Protein AF-A0A0R1M6W6-F1 (afdb_monomer_lite)

Secondary structure (DSSP, 8-state):
-------------------SSSHHHHHHHHHHHHHHHHHHH-S-EE--SSS-SSEEEEE--HHHHHHHHHHHHHTT--EEEEEEE-TTS-EEEEEEEE--STT-

Organism: NCBI:txid1423759

Foldseek 3Di:
DDDDDDDDDPPPDPDPDDPDDQDPVLLVVLVVLVVVCCVPQPPWDWDDNDDASKIKTKAADPVSVVVNVVVCVVVVFDKDKDFDADPVRHTDIMIIMTHTPRPD

Structure (mmCIF, N/CA/C/O backbone):
data_AF-A0A0R1M6W6-F1
#
_entry.id   AF-A0A0R1M6W6-F1
#
loop_
_atom_site.group_PDB
_atom_site.id
_atom_site.type_symbol
_atom_site.label_atom_id
_atom_site.label_alt_id
_atom_site.label_comp_id
_atom_site.label_asym_id
_atom_site.label_entity_id
_atom_site.label_seq_id
_atom_site.pdbx_PDB_ins_code
_atom_site.Cartn_x
_atom_site.Cartn_y
_atom_site.Cartn_z
_atom_site.occupancy
_atom_site.B_iso_or_equiv
_atom_site.auth_seq_id
_atom_site.auth_comp_id
_atom_site.auth_asym_id
_atom_site.auth_atom_id
_atom_site.pdbx_PDB_model_num
ATOM 1 N N . MET A 1 1 ? 18.174 -14.552 11.319 1.00 34.78 1 MET A N 1
ATOM 2 C CA . MET A 1 1 ? 18.469 -15.983 11.103 1.00 34.78 1 MET A CA 1
ATOM 3 C C . MET A 1 1 ? 17.614 -16.777 12.080 1.00 34.78 1 MET A C 1
ATOM 5 O O . MET A 1 1 ? 17.942 -16.809 13.252 1.00 34.78 1 MET A O 1
ATOM 9 N N . TYR A 1 2 ? 16.501 -17.349 11.626 1.00 26.38 2 TYR A N 1
ATOM 10 C CA . TYR A 1 2 ? 15.799 -18.418 12.341 1.00 26.38 2 TYR A CA 1
ATOM 11 C C . TYR A 1 2 ? 15.407 -19.466 11.299 1.00 26.38 2 TYR A C 1
ATOM 13 O O . TYR A 1 2 ? 14.944 -19.120 10.215 1.00 26.38 2 TYR A O 1
ATOM 21 N N . SER A 1 3 ? 15.699 -20.730 11.601 1.00 28.94 3 SER A N 1
ATOM 22 C CA . SER A 1 3 ? 15.493 -21.891 10.734 1.00 28.94 3 SER A CA 1
ATOM 23 C C . SER A 1 3 ? 14.385 -22.745 11.337 1.00 28.94 3 SER A C 1
ATOM 25 O O . SER A 1 3 ? 14.501 -23.148 12.493 1.00 28.94 3 SER A O 1
ATOM 27 N N . ILE A 1 4 ? 13.375 -23.087 10.541 1.00 34.25 4 ILE A N 1
ATOM 28 C CA . ILE A 1 4 ? 12.488 -24.216 10.819 1.00 34.25 4 ILE A CA 1
ATOM 29 C C . ILE A 1 4 ? 12.890 -25.321 9.843 1.00 34.25 4 ILE A C 1
ATOM 31 O O . ILE A 1 4 ? 12.668 -25.218 8.638 1.00 34.25 4 ILE A O 1
ATOM 35 N N . GLN A 1 5 ? 13.534 -26.365 10.365 1.00 36.28 5 GLN A N 1
ATOM 36 C CA . GLN A 1 5 ? 13.784 -27.594 9.622 1.00 36.28 5 GLN A CA 1
ATOM 37 C C . GLN A 1 5 ? 12.505 -28.434 9.616 1.00 36.28 5 GLN A C 1
ATOM 39 O O . GLN A 1 5 ? 12.070 -28.910 10.662 1.00 36.28 5 GLN A O 1
ATOM 44 N N . SER A 1 6 ? 11.948 -28.679 8.431 1.00 31.62 6 SER A N 1
ATOM 45 C CA . SER A 1 6 ? 11.086 -29.835 8.193 1.00 31.62 6 SER A CA 1
ATOM 46 C C . SER A 1 6 ? 11.715 -30.712 7.117 1.00 31.62 6 SER A C 1
ATOM 48 O O . SER A 1 6 ? 12.271 -30.242 6.125 1.00 31.62 6 SER A O 1
ATOM 50 N N . LYS A 1 7 ? 11.709 -32.005 7.410 1.00 39.97 7 LYS A N 1
ATOM 51 C CA . LYS A 1 7 ? 12.458 -33.075 6.764 1.00 39.97 7 LYS A CA 1
ATOM 52 C C . LYS A 1 7 ? 12.004 -33.301 5.315 1.00 39.97 7 LYS A C 1
ATOM 54 O O . LYS A 1 7 ? 10.817 -33.423 5.050 1.00 39.97 7 LYS A O 1
ATOM 59 N N . GLY A 1 8 ? 12.976 -33.540 4.430 1.00 42.12 8 GLY A N 1
ATOM 60 C CA . GLY A 1 8 ? 12.817 -34.524 3.353 1.00 42.12 8 GLY A CA 1
ATOM 61 C C . GLY A 1 8 ? 12.338 -34.031 1.983 1.00 42.12 8 GLY A C 1
ATOM 62 O O . GLY A 1 8 ? 11.271 -34.427 1.535 1.00 42.12 8 GLY A O 1
ATOM 63 N N . LYS A 1 9 ? 13.183 -33.281 1.266 1.00 34.00 9 LYS A N 1
ATOM 64 C CA . LYS A 1 9 ? 13.534 -33.497 -0.159 1.00 34.00 9 LYS A CA 1
ATOM 65 C C . LYS A 1 9 ? 14.495 -32.390 -0.588 1.00 34.00 9 LYS A C 1
ATOM 67 O O . LYS A 1 9 ? 14.116 -31.228 -0.670 1.00 34.00 9 LYS A O 1
ATOM 72 N N . ILE A 1 10 ? 15.745 -32.751 -0.873 1.00 39.53 10 ILE A N 1
ATOM 73 C CA . ILE A 1 10 ? 16.686 -31.846 -1.536 1.00 39.53 10 ILE A CA 1
ATOM 74 C C . ILE A 1 10 ? 16.245 -31.766 -2.998 1.00 39.53 10 ILE A C 1
ATOM 76 O O . ILE A 1 10 ? 16.578 -32.631 -3.804 1.00 39.53 10 ILE A O 1
ATOM 80 N N . LEU A 1 11 ? 15.457 -30.749 -3.339 1.00 33.19 11 LEU A N 1
ATOM 81 C CA . LEU A 1 11 ? 15.333 -30.313 -4.723 1.00 33.19 11 LEU A CA 1
ATOM 82 C C . LEU A 1 11 ? 16.623 -29.555 -5.042 1.00 33.19 11 LEU A C 1
ATOM 84 O O . LEU A 1 11 ? 16.837 -28.456 -4.531 1.00 33.19 11 LEU A O 1
ATOM 88 N N . LYS A 1 12 ? 17.511 -30.167 -5.836 1.00 34.69 12 LYS A N 1
ATOM 89 C CA . LYS A 1 12 ? 18.620 -29.448 -6.472 1.00 34.69 12 LYS A CA 1
ATOM 90 C C . LYS A 1 12 ? 17.996 -28.340 -7.315 1.00 34.69 12 LYS A C 1
ATOM 92 O O . LYS A 1 12 ? 17.443 -28.609 -8.375 1.00 34.69 12 LYS A O 1
ATOM 97 N N . LYS A 1 13 ? 18.014 -27.115 -6.800 1.00 37.75 13 LYS A N 1
ATOM 98 C CA . LYS A 1 13 ? 17.703 -25.928 -7.582 1.00 37.75 13 LYS A CA 1
ATOM 99 C C . LYS A 1 13 ? 19.018 -25.514 -8.216 1.00 37.75 13 LYS A C 1
ATOM 101 O O . LYS A 1 13 ? 19.947 -25.159 -7.493 1.00 37.75 13 LYS A O 1
ATOM 106 N N . ASP A 1 14 ? 19.105 -25.668 -9.532 1.00 33.00 14 ASP A N 1
ATOM 107 C CA . ASP A 1 14 ? 20.277 -25.266 -10.293 1.00 33.00 14 ASP A CA 1
ATOM 108 C C . ASP A 1 14 ? 20.642 -23.826 -9.936 1.00 33.00 14 ASP A C 1
ATOM 110 O O . ASP A 1 14 ? 19.829 -22.897 -9.993 1.00 33.00 14 ASP A O 1
ATOM 114 N N . LEU A 1 15 ? 21.876 -23.696 -9.462 1.00 33.97 15 LEU A N 1
ATOM 115 C CA . LEU A 1 15 ? 22.481 -22.460 -9.019 1.00 33.97 15 LEU A CA 1
ATOM 116 C C . LEU A 1 15 ? 22.819 -21.653 -10.277 1.00 33.97 15 LEU A C 1
ATOM 118 O O . LEU A 1 15 ? 23.908 -21.771 -10.835 1.00 33.97 15 LEU A O 1
ATOM 122 N N . PHE A 1 16 ? 21.876 -20.846 -10.758 1.00 32.59 16 PHE A N 1
ATOM 123 C CA . PHE A 1 16 ? 22.201 -19.821 -11.742 1.00 32.59 16 PHE A CA 1
ATOM 124 C C . PHE A 1 16 ? 22.976 -18.708 -11.034 1.00 32.59 16 PHE A C 1
ATOM 126 O O . PHE A 1 16 ? 22.405 -17.815 -10.409 1.00 32.59 16 PHE A O 1
ATOM 133 N N . HIS A 1 17 ? 24.304 -18.786 -11.118 1.00 34.84 17 HIS A N 1
ATOM 134 C CA . HIS A 1 17 ? 25.184 -17.656 -10.860 1.00 34.84 17 HIS A CA 1
ATOM 135 C C . HIS A 1 17 ? 24.918 -16.573 -11.913 1.00 34.84 17 HIS A C 1
ATOM 137 O O . HIS A 1 17 ? 25.430 -16.631 -13.027 1.00 34.84 17 HIS A O 1
ATOM 143 N N . SER A 1 18 ? 24.127 -15.569 -11.545 1.00 32.91 18 SER A N 1
ATOM 144 C CA . SER A 1 18 ? 24.157 -14.252 -12.177 1.00 32.91 18 SER A CA 1
ATOM 145 C C . SER A 1 18 ? 24.770 -13.288 -11.169 1.00 32.91 18 SER A C 1
ATOM 147 O O . SER A 1 18 ? 24.107 -12.772 -10.272 1.00 32.91 18 SER A O 1
ATOM 149 N N . THR A 1 19 ? 26.084 -13.115 -11.255 1.00 45.44 19 THR A N 1
ATOM 150 C CA . THR A 1 19 ? 26.779 -12.018 -10.582 1.00 45.44 19 THR A CA 1
ATOM 151 C C . THR A 1 19 ? 26.759 -10.791 -11.486 1.00 45.44 19 THR A C 1
ATOM 153 O O . THR A 1 19 ? 27.169 -10.890 -12.639 1.00 45.44 19 THR A O 1
ATOM 156 N N . LEU A 1 20 ? 26.382 -9.657 -10.879 1.00 38.84 20 LEU A N 1
ATOM 157 C CA . LEU A 1 20 ? 26.564 -8.257 -11.305 1.00 38.84 20 LEU A CA 1
ATOM 158 C C . LEU A 1 20 ? 25.421 -7.636 -12.133 1.00 38.84 20 LEU A C 1
ATOM 160 O O . LEU A 1 20 ? 25.340 -7.812 -13.342 1.00 38.84 20 LEU A O 1
ATOM 164 N N . GLY A 1 21 ? 24.589 -6.817 -11.465 1.00 32.62 21 GLY A N 1
ATOM 165 C CA . GLY A 1 21 ? 23.787 -5.778 -12.134 1.00 32.62 21 GLY A CA 1
ATOM 166 C C . GLY A 1 21 ? 22.494 -5.312 -11.444 1.00 32.62 21 GLY A C 1
ATOM 167 O O . GLY A 1 21 ? 22.028 -4.219 -11.742 1.00 32.62 21 GLY A O 1
ATOM 168 N N . GLY A 1 22 ? 21.903 -6.092 -10.531 1.00 39.47 22 GLY A N 1
ATOM 169 C CA . GLY A 1 22 ? 20.511 -5.854 -10.098 1.00 39.47 22 GLY A CA 1
ATOM 170 C C . GLY A 1 22 ? 20.285 -5.031 -8.822 1.00 39.47 22 GLY A C 1
ATOM 171 O O . GLY A 1 22 ? 19.221 -4.444 -8.679 1.00 39.47 22 GLY A O 1
ATOM 172 N N . GLN A 1 23 ? 21.245 -4.975 -7.893 1.00 44.34 23 GLN A N 1
ATOM 173 C CA . GLN A 1 23 ? 20.971 -4.509 -6.518 1.00 44.34 23 GLN A CA 1
ATOM 174 C C . GLN A 1 23 ? 21.036 -2.987 -6.307 1.00 44.34 23 GLN A C 1
ATOM 176 O O . GLN A 1 23 ? 20.414 -2.477 -5.385 1.00 44.34 23 GLN A O 1
ATOM 181 N N . ILE A 1 24 ? 21.749 -2.235 -7.151 1.00 42.66 24 ILE A N 1
ATOM 182 C CA . ILE A 1 24 ? 21.901 -0.778 -6.953 1.00 42.66 24 ILE A CA 1
ATOM 183 C C . ILE A 1 24 ? 20.679 -0.014 -7.498 1.00 42.66 24 ILE A C 1
ATOM 185 O O . ILE A 1 24 ? 20.268 0.997 -6.934 1.00 42.66 24 ILE A O 1
ATOM 189 N N . LEU A 1 25 ? 20.046 -0.524 -8.561 1.00 38.66 25 LEU A N 1
ATOM 190 C CA . LEU A 1 25 ? 18.899 0.128 -9.203 1.00 38.66 25 LEU A CA 1
ATOM 191 C C . LEU A 1 25 ? 17.595 -0.013 -8.390 1.00 38.66 25 LEU A C 1
ATOM 193 O O . LEU A 1 25 ? 16.718 0.848 -8.472 1.00 38.66 25 LEU A O 1
ATOM 197 N N . THR A 1 26 ? 17.453 -1.099 -7.623 1.00 61.66 26 THR A N 1
ATOM 198 C CA . THR A 1 26 ? 16.270 -1.402 -6.799 1.00 61.66 26 THR A CA 1
ATOM 199 C C . THR A 1 26 ? 16.207 -0.533 -5.544 1.00 61.66 26 THR A C 1
ATOM 201 O O . THR A 1 26 ? 15.149 0.015 -5.233 1.00 61.66 26 THR A O 1
ATOM 204 N N . ASP A 1 27 ? 17.346 -0.291 -4.888 1.00 70.44 27 ASP A N 1
ATOM 205 C CA . ASP A 1 27 ? 17.422 0.557 -3.692 1.00 70.44 27 ASP A CA 1
ATOM 206 C C . ASP A 1 27 ? 17.083 2.023 -3.995 1.00 70.44 27 ASP A C 1
ATOM 208 O O . ASP A 1 27 ? 16.402 2.686 -3.211 1.00 70.44 27 ASP A O 1
ATOM 212 N N . GLU A 1 28 ? 17.515 2.550 -5.144 1.00 74.81 28 GLU A N 1
ATOM 213 C CA . GLU A 1 28 ? 17.178 3.917 -5.560 1.00 74.81 28 GLU A CA 1
ATOM 214 C C . GLU A 1 28 ? 15.697 4.082 -5.910 1.00 74.81 28 GLU A C 1
ATOM 216 O O . GLU A 1 28 ? 15.087 5.091 -5.548 1.00 74.81 28 GLU A O 1
ATOM 221 N N . LYS A 1 29 ? 15.097 3.096 -6.588 1.00 76.12 29 LYS A N 1
ATOM 222 C CA . LYS A 1 29 ? 13.658 3.099 -6.888 1.00 76.12 29 LYS A CA 1
ATOM 223 C C . LYS A 1 29 ? 12.831 3.036 -5.608 1.00 76.12 29 LYS A C 1
ATOM 225 O O . LYS A 1 29 ? 11.930 3.857 -5.442 1.00 76.12 29 LYS A O 1
ATOM 230 N N . LYS A 1 30 ? 13.186 2.141 -4.678 1.00 80.06 30 LYS A N 1
ATOM 231 C CA . LYS A 1 30 ? 12.557 2.060 -3.354 1.00 80.06 30 LYS A CA 1
ATOM 232 C C . LYS A 1 30 ? 12.672 3.392 -2.610 1.00 80.06 30 LYS A C 1
ATOM 234 O O . LYS A 1 30 ? 11.671 3.897 -2.114 1.00 80.06 30 LYS A O 1
ATOM 239 N N . LYS A 1 31 ? 13.858 4.014 -2.590 1.00 82.31 31 LYS A N 1
ATOM 240 C CA . LYS A 1 31 ? 14.067 5.337 -1.969 1.00 82.31 31 LYS A CA 1
ATOM 241 C C . LYS A 1 31 ? 13.191 6.423 -2.590 1.00 82.31 31 LYS A C 1
ATOM 243 O O . LYS A 1 31 ? 12.584 7.191 -1.851 1.00 82.31 31 LYS A O 1
ATOM 248 N N . LYS A 1 32 ? 13.094 6.486 -3.922 1.00 84.69 32 LYS A N 1
ATOM 249 C CA . LYS A 1 32 ? 12.229 7.456 -4.617 1.00 84.69 32 LYS A CA 1
ATOM 250 C C . LYS A 1 32 ? 10.755 7.227 -4.303 1.00 84.69 32 LYS A C 1
ATOM 252 O O . LYS A 1 32 ? 10.052 8.181 -3.992 1.00 84.69 32 LYS A O 1
ATOM 257 N N . LEU A 1 33 ? 10.301 5.976 -4.333 1.00 85.94 33 LEU A N 1
ATOM 258 C CA . LEU A 1 33 ? 8.934 5.621 -3.961 1.00 85.94 33 LEU A CA 1
ATOM 259 C C . LEU A 1 33 ? 8.625 6.060 -2.524 1.00 85.94 33 LEU A C 1
ATOM 261 O O . LEU A 1 33 ? 7.645 6.763 -2.301 1.00 85.94 33 LEU A O 1
ATOM 265 N N . LEU A 1 34 ? 9.489 5.708 -1.567 1.00 86.44 34 LEU A N 1
ATOM 266 C CA . LEU A 1 34 ? 9.344 6.111 -0.167 1.00 86.44 34 LEU A CA 1
ATOM 267 C C . LEU A 1 34 ? 9.345 7.635 -0.005 1.00 86.44 34 LEU A C 1
ATOM 269 O O . LEU A 1 34 ? 8.555 8.157 0.775 1.00 86.44 34 LEU A O 1
ATOM 273 N N . PHE A 1 35 ? 10.188 8.351 -0.753 1.00 87.50 35 PHE A N 1
ATOM 274 C CA . PHE A 1 35 ? 10.209 9.813 -0.755 1.00 87.50 35 PHE A CA 1
ATOM 275 C C . PHE A 1 35 ? 8.867 10.404 -1.203 1.00 87.50 35 PHE A C 1
ATOM 277 O O . PHE A 1 35 ? 8.344 11.283 -0.521 1.00 87.50 35 PHE A O 1
ATOM 284 N N . TYR A 1 36 ? 8.287 9.917 -2.304 1.00 87.88 36 TYR A N 1
ATOM 285 C CA . TYR A 1 36 ? 6.987 10.397 -2.784 1.00 87.88 36 TYR A CA 1
ATOM 286 C C . TYR A 1 36 ? 5.853 10.042 -1.830 1.00 87.88 36 TYR A C 1
ATOM 288 O O . TYR A 1 36 ? 5.048 10.907 -1.503 1.00 87.88 36 TYR A O 1
ATOM 296 N N . LEU A 1 37 ? 5.817 8.799 -1.345 1.00 88.44 37 LEU A N 1
ATOM 297 C CA . LEU A 1 37 ? 4.806 8.361 -0.387 1.00 88.44 37 LEU A CA 1
ATOM 298 C C . LEU A 1 37 ? 4.825 9.248 0.859 1.00 88.44 37 LEU A C 1
ATOM 300 O O . LEU A 1 37 ? 3.793 9.804 1.223 1.00 88.44 37 LEU A O 1
ATOM 304 N N . LYS A 1 38 ? 6.006 9.455 1.456 1.00 88.69 38 LYS A N 1
ATOM 305 C CA . LYS A 1 38 ? 6.163 10.343 2.613 1.00 88.69 38 LYS A CA 1
ATOM 306 C C . LYS A 1 38 ? 5.767 11.779 2.271 1.00 88.69 38 LYS A C 1
ATOM 308 O O . LYS A 1 38 ? 4.997 12.371 3.003 1.00 88.69 38 LYS A O 1
ATOM 313 N N . SER A 1 39 ? 6.201 12.312 1.131 1.00 88.62 39 SER A N 1
ATOM 314 C CA . SER A 1 39 ? 5.920 13.707 0.759 1.00 88.62 39 SER A CA 1
ATOM 315 C C . SER A 1 39 ? 4.434 13.997 0.513 1.00 88.62 39 SER A C 1
ATOM 317 O O . SER A 1 39 ? 3.988 15.114 0.756 1.00 88.62 39 SER A O 1
ATOM 319 N N . PHE A 1 40 ? 3.668 13.025 0.007 1.00 86.44 40 PHE A N 1
ATOM 320 C CA . PHE A 1 40 ? 2.254 13.222 -0.333 1.00 86.44 40 PHE A CA 1
ATOM 321 C C . PHE A 1 40 ? 1.284 12.808 0.771 1.00 86.44 40 PHE A C 1
ATOM 323 O O . PHE A 1 40 ? 0.175 13.335 0.820 1.00 86.44 40 PHE A O 1
ATOM 330 N N . PHE A 1 41 ? 1.672 11.867 1.634 1.00 87.38 41 PHE A N 1
ATOM 331 C CA . PHE A 1 41 ? 0.742 11.211 2.554 1.00 87.38 41 PHE A CA 1
ATOM 332 C C . PHE A 1 41 ? 1.237 11.189 4.008 1.00 87.38 41 PHE A C 1
ATOM 334 O O . PHE A 1 41 ? 0.770 10.371 4.800 1.00 87.38 41 PHE A O 1
ATOM 341 N N . GLU A 1 42 ? 2.178 12.054 4.397 1.00 82.12 42 GLU A N 1
ATOM 342 C CA . GLU A 1 42 ? 2.573 12.165 5.807 1.00 82.12 42 GLU A CA 1
ATOM 343 C C . GLU A 1 42 ? 1.363 12.542 6.688 1.00 82.12 42 GLU A C 1
ATOM 345 O O . GLU A 1 42 ? 0.599 13.437 6.314 1.00 82.12 42 GLU A O 1
ATOM 350 N N . PRO A 1 43 ? 1.160 11.889 7.850 1.00 84.56 43 PRO A N 1
ATOM 351 C CA . PRO A 1 43 ? 1.998 10.850 8.473 1.00 84.56 43 PRO A CA 1
ATOM 352 C C . PRO A 1 43 ? 1.724 9.430 7.949 1.00 84.56 43 PRO A C 1
ATOM 354 O O . PRO A 1 43 ? 0.585 9.003 7.953 1.00 84.56 43 PRO A O 1
ATOM 357 N N . LEU A 1 44 ? 2.739 8.647 7.571 1.00 86.44 44 LEU A N 1
ATOM 358 C CA . LEU A 1 44 ? 2.585 7.263 7.073 1.00 86.44 44 LEU A CA 1
ATOM 359 C C . LEU A 1 44 ? 3.253 6.245 8.008 1.00 86.44 44 LEU A C 1
ATOM 361 O O . LEU A 1 44 ? 4.415 6.426 8.372 1.00 86.44 44 LEU A O 1
ATOM 365 N N . ASN A 1 45 ? 2.569 5.144 8.334 1.00 86.44 45 ASN A N 1
ATOM 366 C CA . ASN A 1 45 ? 3.148 4.056 9.126 1.00 86.44 45 ASN A CA 1
ATOM 367 C C . ASN A 1 45 ? 3.796 2.997 8.216 1.00 86.44 45 ASN A C 1
ATOM 369 O O . ASN A 1 45 ? 3.105 2.147 7.654 1.00 86.44 45 ASN A O 1
ATOM 373 N N . ILE A 1 46 ? 5.124 3.066 8.055 1.00 85.31 46 ILE A N 1
ATOM 374 C CA . ILE A 1 46 ? 5.906 2.164 7.194 1.00 85.31 46 ILE A CA 1
ATOM 375 C C . ILE A 1 46 ? 6.741 1.212 8.055 1.00 85.31 46 ILE A 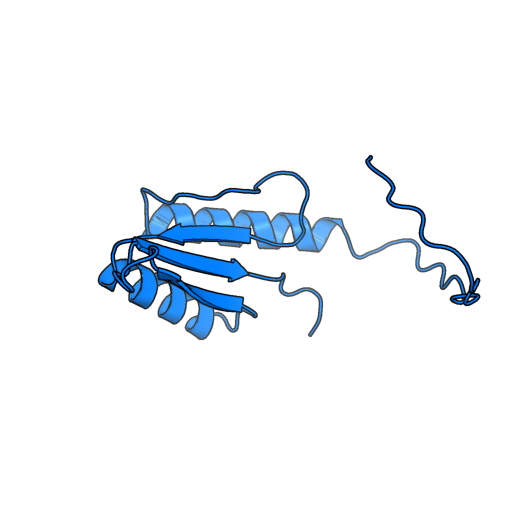C 1
ATOM 377 O O . ILE A 1 46 ? 7.595 1.653 8.822 1.00 85.31 46 ILE A O 1
ATOM 381 N N . LEU A 1 47 ? 6.532 -0.100 7.912 1.00 78.69 47 LEU A N 1
ATOM 382 C CA . LEU A 1 47 ? 7.059 -1.088 8.868 1.00 78.69 47 LEU A CA 1
ATOM 383 C C . LEU A 1 47 ? 8.444 -1.666 8.539 1.00 78.69 47 LEU A C 1
ATOM 385 O O . LEU A 1 47 ? 9.096 -2.206 9.431 1.00 78.69 47 LEU A O 1
ATOM 389 N N . ASN A 1 48 ? 8.912 -1.613 7.287 1.00 66.12 48 ASN A N 1
ATOM 390 C CA . ASN A 1 48 ? 10.129 -2.337 6.886 1.00 66.12 48 ASN A CA 1
ATOM 391 C C . ASN A 1 48 ? 11.008 -1.560 5.893 1.00 66.12 48 ASN A C 1
ATOM 393 O O . ASN A 1 48 ? 11.113 -1.881 4.705 1.00 66.12 48 ASN A O 1
ATOM 397 N N . GLU A 1 49 ? 11.663 -0.510 6.386 1.00 62.66 49 GLU A N 1
ATOM 398 C CA . GLU A 1 49 ? 12.511 0.341 5.546 1.00 62.66 49 GLU A CA 1
ATOM 399 C C . GLU A 1 49 ? 13.816 -0.355 5.112 1.00 62.66 49 GLU A C 1
ATOM 401 O O . GLU A 1 49 ? 14.287 -0.122 3.997 1.00 62.66 49 GLU A O 1
ATOM 406 N N . SER A 1 50 ? 14.359 -1.275 5.918 1.00 58.66 50 SER A N 1
ATOM 407 C CA . SER A 1 50 ? 15.806 -1.539 5.886 1.00 58.66 50 SER A CA 1
ATOM 408 C C . SER A 1 50 ? 16.278 -2.824 5.190 1.00 58.66 50 SER A C 1
ATOM 410 O O . SER A 1 50 ? 17.446 -2.864 4.821 1.00 58.66 50 SER A O 1
ATOM 412 N N . TYR A 1 51 ? 15.448 -3.866 4.992 1.00 55.56 51 TYR A N 1
ATOM 413 C CA . TYR A 1 51 ? 15.975 -5.174 4.520 1.00 55.56 51 TYR A CA 1
ATOM 414 C C . TYR A 1 51 ? 15.081 -6.010 3.586 1.00 55.56 51 TYR A C 1
ATOM 416 O O . TYR A 1 51 ? 15.508 -7.080 3.154 1.00 55.56 51 TYR A O 1
ATOM 424 N N . SER A 1 52 ? 13.868 -5.557 3.257 1.00 67.88 52 SER A N 1
ATOM 425 C CA . SER A 1 52 ? 13.025 -6.202 2.237 1.00 67.88 52 SER A CA 1
ATOM 426 C C . SER A 1 52 ? 13.028 -5.392 0.939 1.00 67.88 52 SER A C 1
ATOM 428 O O . SER A 1 52 ? 13.110 -4.162 0.984 1.00 67.88 52 SER A O 1
ATOM 430 N N . ASN A 1 53 ? 12.885 -6.064 -0.207 1.00 72.00 53 ASN A N 1
ATOM 431 C CA . ASN A 1 53 ? 12.542 -5.397 -1.471 1.00 72.00 53 ASN A CA 1
ATOM 432 C C . ASN A 1 53 ? 11.130 -4.789 -1.411 1.00 72.00 53 ASN A C 1
ATOM 434 O O . ASN A 1 53 ? 10.782 -3.930 -2.211 1.00 72.00 53 ASN A O 1
ATOM 438 N N . GLU A 1 54 ? 10.334 -5.204 -0.431 1.00 81.25 54 GLU A N 1
ATOM 439 C CA . GLU A 1 54 ? 8.954 -4.787 -0.275 1.00 81.25 54 GLU A CA 1
ATOM 440 C C . GLU A 1 54 ? 8.825 -3.558 0.634 1.00 81.25 54 GLU A C 1
ATOM 442 O O . GLU A 1 54 ? 9.669 -3.292 1.502 1.00 81.25 54 GLU A O 1
ATOM 447 N N . VAL A 1 55 ? 7.735 -2.815 0.449 1.00 86.25 55 VAL A N 1
ATOM 448 C CA . VAL A 1 55 ? 7.308 -1.723 1.331 1.00 86.25 55 VAL A CA 1
ATOM 449 C C . VAL A 1 55 ? 5.971 -2.103 1.952 1.00 86.25 55 VAL A C 1
ATOM 451 O O . VAL A 1 55 ? 5.030 -2.423 1.235 1.00 86.25 55 VAL A O 1
ATOM 454 N N . TYR A 1 56 ? 5.906 -2.039 3.279 1.00 89.38 56 TYR A N 1
ATOM 455 C CA . TYR A 1 56 ? 4.719 -2.358 4.068 1.00 89.38 56 TYR A CA 1
ATOM 456 C C . TYR A 1 56 ? 4.162 -1.080 4.676 1.00 89.38 56 TYR A C 1
ATOM 458 O O . TYR A 1 56 ? 4.895 -0.394 5.393 1.00 89.38 56 TYR A O 1
ATOM 466 N N . ILE A 1 57 ? 2.896 -0.784 4.403 1.00 91.69 57 ILE A N 1
ATOM 467 C CA . ILE A 1 57 ? 2.179 0.380 4.924 1.00 91.69 57 ILE A CA 1
ATOM 468 C C . ILE A 1 57 ? 0.959 -0.105 5.698 1.00 91.69 57 ILE A C 1
ATOM 470 O O . ILE A 1 57 ? 0.221 -0.952 5.199 1.00 91.69 57 ILE A O 1
ATOM 474 N N . LYS A 1 58 ? 0.742 0.476 6.879 1.00 94.00 58 LYS A N 1
ATOM 475 C CA . LYS A 1 58 ? -0.509 0.358 7.633 1.00 94.00 58 LYS A CA 1
ATOM 476 C C . LYS A 1 58 ? -1.237 1.689 7.628 1.00 94.00 58 LYS A C 1
ATOM 478 O O . LYS A 1 58 ? -0.632 2.712 7.949 1.00 94.00 58 LYS A O 1
ATOM 483 N N . GLU A 1 59 ? -2.512 1.686 7.267 1.00 94.19 59 GLU A N 1
ATOM 484 C CA . GLU A 1 59 ? -3.322 2.902 7.223 1.00 94.19 59 GLU A CA 1
ATOM 485 C C . GLU A 1 59 ? -4.772 2.603 7.605 1.00 94.19 59 GLU A C 1
ATOM 487 O O . GLU A 1 59 ? -5.368 1.657 7.099 1.00 94.19 59 GLU A O 1
ATOM 492 N N . ASN A 1 60 ? -5.351 3.408 8.493 1.00 92.75 60 ASN A N 1
ATOM 493 C CA . ASN A 1 60 ? -6.728 3.236 8.958 1.00 92.75 60 ASN A CA 1
ATOM 494 C C . ASN A 1 60 ? -7.695 4.252 8.333 1.00 92.75 60 ASN A C 1
ATOM 496 O O . ASN A 1 60 ? -8.909 4.045 8.360 1.00 92.75 60 ASN A O 1
ATOM 500 N N . GLU A 1 61 ? -7.187 5.320 7.714 1.00 93.19 61 GLU A N 1
ATOM 501 C CA . GLU A 1 61 ? -8.015 6.307 7.035 1.00 93.19 61 GLU A CA 1
ATOM 502 C C . GLU A 1 61 ? -8.326 5.885 5.586 1.00 93.19 61 GLU A C 1
ATOM 504 O O . GLU A 1 61 ? -7.471 5.903 4.697 1.00 93.19 61 GLU A O 1
ATOM 509 N N . PHE A 1 62 ? -9.588 5.545 5.307 1.00 90.62 62 PHE A N 1
ATOM 510 C CA . PHE A 1 62 ? -10.015 5.037 3.994 1.00 90.62 62 PHE A CA 1
ATOM 511 C C . PHE A 1 62 ? -9.745 5.998 2.815 1.00 90.62 62 PHE A C 1
ATOM 513 O O . PHE A 1 62 ? -9.372 5.567 1.718 1.00 90.62 62 PHE A O 1
ATOM 520 N N . SER A 1 63 ? -9.910 7.309 3.024 1.00 92.62 63 SER A N 1
ATOM 521 C CA . SER A 1 63 ? -9.611 8.358 2.028 1.00 92.62 63 SER A CA 1
ATOM 522 C C . SER A 1 63 ? -8.139 8.311 1.592 1.00 92.62 63 SER A C 1
ATOM 524 O O . SER A 1 63 ? -7.801 8.464 0.411 1.00 92.62 63 SER A O 1
ATOM 526 N N . LYS A 1 64 ? -7.258 8.043 2.551 1.00 93.19 64 LYS A N 1
ATOM 527 C CA . LYS A 1 64 ? -5.820 8.011 2.377 1.00 93.19 64 LYS A CA 1
ATOM 528 C C . LYS A 1 64 ? -5.362 6.710 1.749 1.00 93.19 64 LYS A C 1
ATOM 530 O O . LYS A 1 64 ? -4.578 6.761 0.806 1.00 93.19 64 LYS A O 1
ATOM 535 N N . VAL A 1 65 ? -5.946 5.580 2.153 1.00 93.94 65 VAL A N 1
ATOM 536 C CA . VAL A 1 65 ? -5.794 4.297 1.446 1.00 93.94 65 VAL A CA 1
ATOM 537 C C . VAL A 1 65 ? -6.137 4.478 -0.028 1.00 93.94 65 VAL A C 1
ATOM 539 O O . VAL A 1 65 ? -5.302 4.218 -0.885 1.00 93.94 65 VAL A O 1
ATOM 542 N N . THR A 1 66 ? -7.312 5.031 -0.336 1.00 94.56 66 THR A N 1
ATOM 543 C CA . THR A 1 66 ? -7.741 5.268 -1.725 1.00 94.56 66 THR A CA 1
ATOM 544 C C . THR A 1 66 ? -6.741 6.138 -2.493 1.00 94.56 66 THR A C 1
ATOM 546 O O . THR A 1 66 ? -6.412 5.847 -3.643 1.00 94.56 66 THR A O 1
ATOM 549 N N . SER A 1 67 ? -6.213 7.184 -1.855 1.00 94.81 67 SER A N 1
ATOM 550 C CA . SER A 1 67 ? -5.223 8.078 -2.465 1.00 94.81 67 SER A CA 1
ATOM 551 C C . SER A 1 67 ? -3.886 7.377 -2.736 1.00 94.81 67 SER A C 1
ATOM 553 O O . SER A 1 67 ? -3.313 7.554 -3.813 1.00 94.81 67 SER A O 1
ATOM 555 N N . ILE A 1 68 ? -3.425 6.532 -1.809 1.00 93.38 68 ILE A N 1
ATOM 556 C CA . ILE A 1 68 ? -2.221 5.708 -1.972 1.00 93.38 68 ILE A CA 1
ATOM 557 C C . ILE A 1 68 ? -2.420 4.710 -3.118 1.00 93.38 68 ILE A C 1
ATOM 559 O O . ILE A 1 68 ? -1.583 4.654 -4.014 1.00 93.38 68 ILE A O 1
ATOM 563 N N . LEU A 1 69 ? -3.531 3.967 -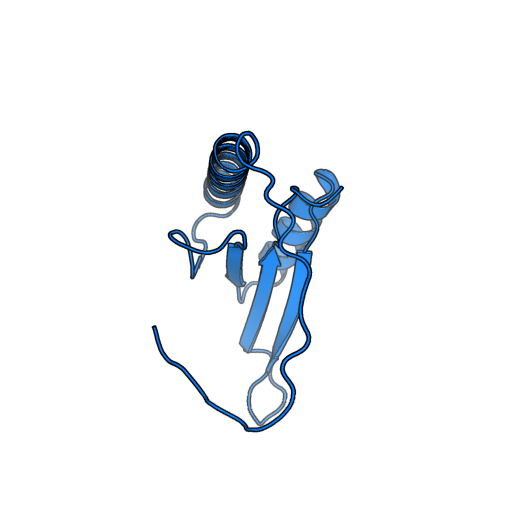3.143 1.00 94.19 69 LEU A N 1
ATOM 564 C CA . LEU A 1 69 ? -3.807 2.976 -4.191 1.00 94.19 69 LEU A CA 1
ATOM 565 C C . LEU A 1 69 ? -3.906 3.626 -5.580 1.00 94.19 69 LEU A C 1
ATOM 567 O O . LEU A 1 69 ? -3.346 3.104 -6.542 1.00 94.19 69 LEU A O 1
ATOM 571 N N . ASN A 1 70 ? -4.549 4.794 -5.686 1.00 94.19 70 ASN A N 1
ATOM 572 C CA . ASN A 1 70 ? -4.609 5.558 -6.935 1.00 94.19 70 ASN A CA 1
ATOM 573 C C . ASN A 1 70 ? -3.223 6.023 -7.391 1.00 94.19 70 ASN A C 1
ATOM 575 O O . ASN A 1 70 ? -2.887 5.893 -8.569 1.00 94.19 70 ASN A O 1
ATOM 579 N N . PHE A 1 71 ? -2.404 6.536 -6.467 1.00 92.25 71 PHE A N 1
ATOM 580 C CA . PHE A 1 71 ? -1.024 6.902 -6.767 1.00 92.25 71 PHE A CA 1
ATOM 581 C C . PHE A 1 71 ? -0.244 5.691 -7.281 1.00 92.25 71 PHE A C 1
ATOM 583 O O . PHE A 1 71 ? 0.300 5.761 -8.381 1.00 92.25 71 PHE A O 1
ATOM 590 N N . LEU A 1 72 ? -0.265 4.571 -6.553 1.00 90.25 72 LEU A N 1
ATOM 591 C CA . LEU A 1 72 ? 0.408 3.326 -6.930 1.00 90.25 72 LEU A CA 1
ATOM 592 C C . LEU A 1 72 ? -0.059 2.805 -8.299 1.00 90.25 72 LEU A C 1
ATOM 594 O O . LEU A 1 72 ? 0.773 2.458 -9.137 1.00 90.25 72 LEU A O 1
ATOM 598 N N . GLY A 1 73 ? -1.366 2.825 -8.569 1.00 89.06 73 GLY A N 1
ATOM 599 C CA . GLY A 1 73 ? -1.928 2.463 -9.870 1.00 89.06 73 GLY A CA 1
ATOM 600 C C . GLY A 1 73 ? -1.464 3.386 -11.001 1.00 89.06 73 GLY A C 1
ATOM 601 O O . GLY A 1 73 ? -1.111 2.908 -12.077 1.00 89.06 73 GLY A O 1
ATOM 602 N N . SER A 1 74 ? -1.379 4.698 -10.754 1.00 89.44 74 SER A N 1
ATOM 603 C CA . SER A 1 74 ? -0.948 5.682 -11.761 1.00 89.44 74 SER A CA 1
ATOM 604 C C . SER A 1 74 ? 0.507 5.508 -12.209 1.00 89.44 74 SER A C 1
ATOM 606 O O . SER A 1 74 ? 0.852 5.843 -13.341 1.00 89.44 74 SER A O 1
ATOM 608 N N . ILE A 1 75 ? 1.353 4.948 -11.340 1.00 84.44 75 ILE A N 1
ATOM 609 C CA . ILE A 1 75 ? 2.767 4.674 -11.618 1.00 84.44 75 ILE A CA 1
ATOM 610 C C . ILE A 1 75 ? 3.024 3.201 -11.970 1.00 84.44 75 ILE A C 1
ATOM 612 O O . ILE A 1 75 ? 4.179 2.776 -12.003 1.00 84.44 75 ILE A O 1
ATOM 616 N N . GLY A 1 76 ? 1.966 2.409 -12.191 1.00 83.62 76 GLY A N 1
ATOM 617 C CA . GLY A 1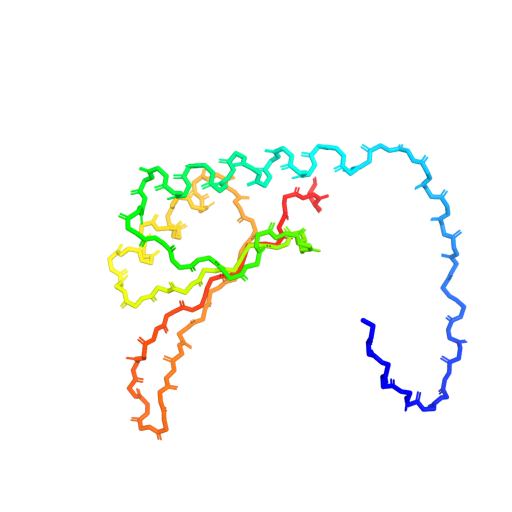 76 ? 2.063 0.992 -12.549 1.00 83.62 76 GLY A CA 1
ATOM 618 C C . GLY A 1 76 ? 2.756 0.131 -11.491 1.00 83.62 76 GLY A C 1
ATOM 619 O O . GLY A 1 76 ? 3.487 -0.794 -11.842 1.00 83.62 76 GLY A O 1
ATOM 620 N N . ALA A 1 77 ? 2.600 0.462 -10.206 1.00 85.38 77 ALA A N 1
ATOM 621 C CA . ALA A 1 77 ? 3.162 -0.329 -9.118 1.00 85.38 77 ALA A CA 1
ATOM 622 C C . ALA A 1 77 ? 2.512 -1.714 -9.049 1.00 85.38 77 ALA A C 1
ATOM 624 O O . ALA A 1 77 ? 1.299 -1.845 -9.211 1.00 85.38 77 ALA A O 1
ATOM 625 N N . TYR A 1 78 ? 3.309 -2.732 -8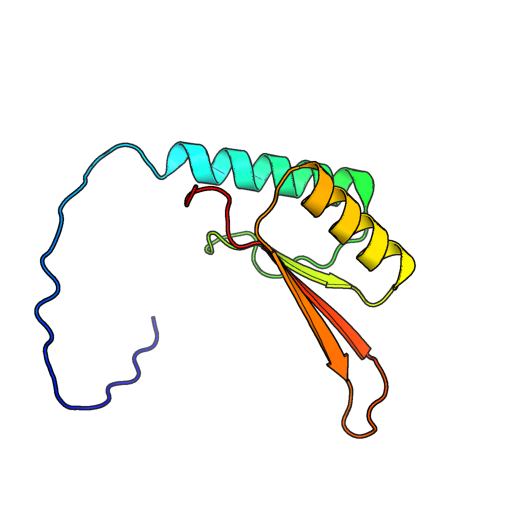.722 1.00 87.38 78 TYR A N 1
ATOM 626 C CA . TYR A 1 78 ? 2.783 -4.024 -8.296 1.00 87.38 78 TYR A CA 1
ATOM 627 C C . TYR A 1 78 ? 2.617 -4.028 -6.771 1.00 87.38 78 TYR A C 1
ATOM 629 O O . TYR A 1 78 ? 3.596 -3.884 -6.030 1.00 87.38 78 TYR A O 1
ATOM 637 N N . PHE A 1 79 ? 1.372 -4.144 -6.313 1.00 89.81 79 PHE A N 1
ATOM 638 C CA . PHE A 1 79 ? 1.012 -4.091 -4.901 1.00 89.81 79 PHE A CA 1
ATOM 639 C C . PHE A 1 79 ? -0.186 -4.991 -4.583 1.00 89.81 79 P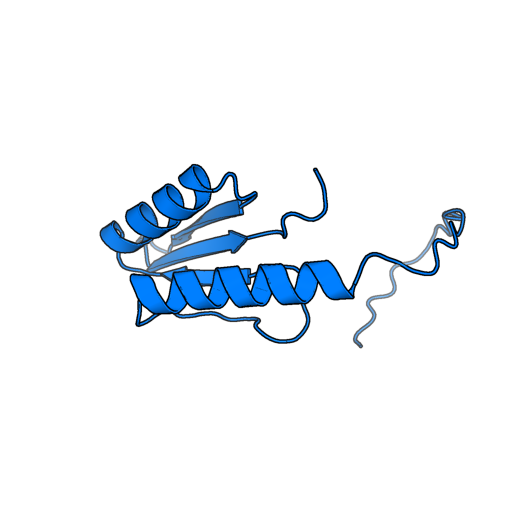HE A C 1
ATOM 641 O O . PHE A 1 79 ? -1.013 -5.280 -5.447 1.00 89.81 79 PHE A O 1
ATOM 648 N N . GLU A 1 80 ? -0.286 -5.369 -3.317 1.00 92.12 80 GLU A N 1
ATOM 649 C CA . GLU A 1 80 ? -1.428 -6.032 -2.697 1.00 92.12 80 GLU A CA 1
ATOM 650 C C . GLU A 1 80 ? -1.984 -5.124 -1.592 1.00 92.12 80 GLU A C 1
ATOM 652 O O . GLU A 1 80 ? -1.245 -4.351 -0.976 1.00 92.12 80 GLU A O 1
ATOM 657 N N . TYR A 1 81 ? -3.291 -5.193 -1.342 1.00 93.25 81 TYR A N 1
ATOM 658 C CA . TYR A 1 81 ? -3.916 -4.517 -0.206 1.00 93.25 81 TYR A CA 1
ATOM 659 C C . TYR A 1 81 ? -4.979 -5.417 0.424 1.00 93.25 81 TYR A C 1
ATOM 661 O O . TYR A 1 81 ? -5.669 -6.151 -0.286 1.00 93.25 81 TYR A O 1
ATOM 669 N N . SER A 1 82 ? -5.123 -5.358 1.748 1.00 93.94 82 SER A N 1
ATOM 670 C CA . SER A 1 82 ? -6.115 -6.146 2.484 1.00 93.94 82 SER A CA 1
ATOM 671 C C . SER A 1 82 ? -6.732 -5.336 3.623 1.00 93.94 82 SER A C 1
ATOM 673 O O . SER A 1 82 ? -5.989 -4.687 4.362 1.00 93.94 82 SER A O 1
ATOM 675 N N . PRO A 1 83 ? -8.064 -5.387 3.817 1.00 94.50 83 PRO A N 1
ATOM 676 C CA . PRO A 1 83 ? -8.670 -4.939 5.063 1.00 94.50 83 PRO A CA 1
ATOM 677 C C . PRO A 1 83 ? -8.291 -5.896 6.199 1.00 94.50 83 PRO A C 1
ATOM 679 O O . PRO A 1 83 ? -8.226 -7.111 5.998 1.00 94.50 83 PRO A O 1
ATOM 682 N N . ILE A 1 84 ? -8.067 -5.344 7.386 1.00 94.25 84 ILE A N 1
ATOM 683 C CA . ILE A 1 84 ? -7.815 -6.075 8.627 1.00 94.25 84 ILE A CA 1
ATOM 684 C C . ILE A 1 84 ? -8.968 -5.783 9.585 1.00 94.25 84 ILE A C 1
ATOM 686 O O . ILE A 1 84 ? -9.267 -4.618 9.858 1.00 94.25 84 ILE A O 1
ATOM 690 N N . THR A 1 85 ? -9.617 -6.831 10.089 1.00 94.56 85 THR A N 1
ATOM 691 C CA . THR A 1 85 ? -10.738 -6.729 11.032 1.00 94.56 85 THR A CA 1
ATOM 692 C C . THR A 1 85 ? -10.376 -7.280 12.409 1.00 94.56 85 THR A C 1
ATOM 694 O O . THR A 1 85 ? -9.442 -8.074 12.541 1.00 94.56 85 THR A O 1
ATOM 697 N N . ASP A 1 86 ? -11.117 -6.862 13.434 1.00 92.94 86 ASP A N 1
ATOM 698 C CA . ASP A 1 86 ? -11.086 -7.486 14.761 1.00 92.94 86 ASP A CA 1
ATOM 699 C C . ASP A 1 86 ? -11.891 -8.801 14.786 1.00 92.94 86 ASP A C 1
ATOM 701 O O . ASP A 1 86 ? -12.429 -9.254 13.770 1.00 92.94 86 ASP A O 1
ATOM 705 N N . GLU A 1 87 ? -11.987 -9.430 15.959 1.00 95.00 87 GLU A N 1
ATOM 706 C CA . GLU A 1 87 ? -12.804 -10.629 16.181 1.00 95.00 87 GLU A CA 1
ATOM 707 C C . GLU A 1 87 ? -14.324 -10.418 16.021 1.00 95.00 87 GLU A C 1
ATOM 709 O O . GLU A 1 87 ? -15.079 -11.391 16.047 1.00 95.00 87 GLU A O 1
ATOM 714 N N . HIS A 1 88 ? -14.779 -9.173 15.867 1.00 95.81 88 HIS A N 1
ATOM 715 C CA . HIS A 1 88 ? -16.180 -8.786 15.708 1.00 95.81 88 HIS A CA 1
ATOM 716 C C . HIS A 1 88 ? -16.487 -8.256 14.294 1.00 95.81 88 HIS A C 1
ATOM 718 O O . HIS A 1 88 ? -17.519 -7.612 14.102 1.00 95.81 88 HIS A O 1
ATOM 724 N N . ASP A 1 89 ? -15.607 -8.506 13.318 1.00 92.00 89 ASP A N 1
ATOM 725 C CA . ASP A 1 89 ? -15.701 -8.037 11.928 1.00 92.00 89 ASP A CA 1
ATOM 726 C C . ASP A 1 89 ? -15.660 -6.504 11.756 1.00 92.00 89 ASP A C 1
ATOM 728 O O . ASP A 1 89 ? -15.977 -5.977 10.684 1.00 92.00 89 ASP A O 1
ATOM 732 N N . ASN A 1 90 ? -15.225 -5.756 12.774 1.00 91.19 90 ASN A N 1
ATOM 733 C CA . ASN A 1 90 ? -15.007 -4.322 12.631 1.00 91.19 90 ASN A CA 1
ATOM 734 C C . ASN A 1 90 ? -13.674 -4.070 11.933 1.00 91.19 90 ASN A C 1
ATOM 736 O O . ASN A 1 90 ? -12.640 -4.606 12.328 1.00 91.19 90 ASN A O 1
ATOM 740 N N . LEU A 1 91 ? -13.684 -3.205 10.921 1.00 90.50 91 LEU A N 1
ATOM 741 C CA . LEU A 1 91 ? -12.473 -2.762 10.238 1.00 90.50 91 LEU A CA 1
ATOM 742 C C . LEU A 1 91 ? -11.560 -1.988 11.203 1.00 90.50 91 LEU A C 1
ATOM 744 O O . LEU A 1 91 ? -11.959 -0.956 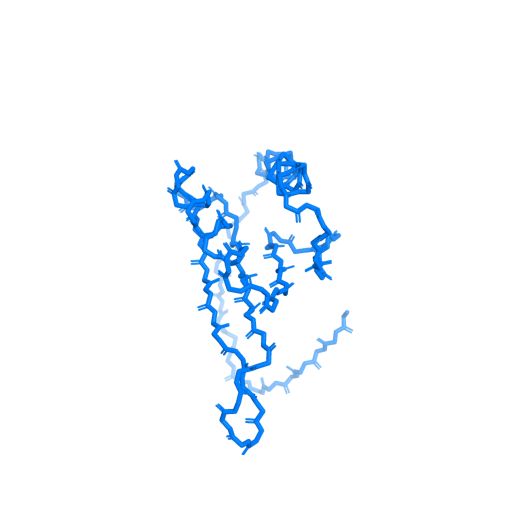11.743 1.00 90.50 91 LEU A O 1
ATOM 748 N N . ILE A 1 92 ? -10.329 -2.470 11.368 1.00 93.62 92 ILE A N 1
ATOM 749 C CA . ILE A 1 92 ? -9.277 -1.831 12.167 1.00 93.62 92 ILE A CA 1
ATOM 750 C C . ILE A 1 92 ? -8.409 -0.948 11.268 1.00 93.62 92 ILE A C 1
ATOM 752 O O . ILE A 1 92 ? -8.206 0.233 11.546 1.00 93.62 92 ILE A O 1
ATOM 756 N N . GLU A 1 93 ? -7.871 -1.535 10.200 1.00 94.62 93 GLU A N 1
ATOM 757 C CA . GLU A 1 93 ? -6.897 -0.896 9.317 1.00 94.62 93 GLU A CA 1
ATOM 758 C C . GLU A 1 93 ? -6.826 -1.600 7.959 1.00 94.62 93 GLU A C 1
ATOM 760 O O . GLU A 1 93 ? -7.462 -2.631 7.727 1.00 94.62 93 GLU A O 1
ATOM 765 N N . PHE A 1 94 ? -6.037 -1.032 7.058 1.00 94.62 94 PHE A N 1
ATOM 766 C CA . PHE A 1 94 ? -5.641 -1.637 5.801 1.00 94.62 94 PHE A CA 1
ATOM 767 C C . PHE A 1 94 ? -4.134 -1.850 5.787 1.00 94.62 94 PHE A C 1
ATOM 769 O O . PHE A 1 94 ? -3.359 -0.920 6.033 1.00 94.62 94 PHE A O 1
ATOM 776 N N . ASP A 1 95 ? -3.743 -3.061 5.412 1.00 94.25 95 ASP A N 1
ATOM 777 C CA . ASP A 1 95 ? -2.363 -3.392 5.094 1.00 94.25 95 ASP A CA 1
ATOM 778 C C . ASP A 1 95 ? -2.155 -3.232 3.584 1.00 94.25 95 ASP A C 1
ATOM 780 O O . ASP A 1 95 ? -2.948 -3.728 2.781 1.00 94.25 95 ASP A O 1
ATOM 784 N N . ILE A 1 96 ? -1.082 -2.543 3.193 1.00 93.25 96 ILE A N 1
ATOM 785 C CA . ILE A 1 96 ? -0.658 -2.383 1.797 1.00 93.25 96 ILE A CA 1
ATOM 786 C C . ILE A 1 96 ? 0.778 -2.892 1.671 1.00 93.25 96 ILE A C 1
ATOM 788 O O . ILE A 1 96 ? 1.673 -2.440 2.392 1.00 93.25 96 ILE A O 1
ATOM 792 N N . ILE A 1 97 ? 1.001 -3.807 0.728 1.00 91.06 97 ILE A N 1
ATOM 793 C CA . ILE A 1 97 ? 2.308 -4.400 0.436 1.00 91.06 97 ILE A CA 1
ATOM 794 C C . ILE A 1 97 ? 2.692 -4.042 -0.994 1.00 91.06 97 ILE A C 1
ATOM 796 O O . ILE A 1 97 ? 1.970 -4.343 -1.937 1.00 91.06 97 ILE A O 1
ATOM 800 N N . ILE A 1 98 ? 3.840 -3.397 -1.174 1.00 88.62 98 ILE A N 1
ATOM 801 C CA . ILE A 1 98 ? 4.370 -3.023 -2.490 1.00 88.62 98 ILE A CA 1
ATOM 802 C C . ILE A 1 98 ? 5.584 -3.909 -2.766 1.00 88.62 98 ILE A C 1
ATOM 804 O O . ILE A 1 98 ? 6.555 -3.837 -2.017 1.00 88.62 98 ILE A O 1
ATOM 808 N N . HIS A 1 99 ? 5.554 -4.731 -3.819 1.00 82.88 99 HIS A N 1
ATOM 809 C CA . HIS A 1 99 ? 6.457 -5.889 -3.969 1.00 82.88 99 HIS A CA 1
ATOM 810 C C . HIS A 1 99 ? 7.751 -5.655 -4.769 1.00 82.88 99 HIS A C 1
ATOM 812 O O . HIS A 1 99 ? 8.453 -6.617 -5.075 1.00 82.88 99 HIS A O 1
ATOM 818 N N . ASP A 1 100 ? 8.098 -4.404 -5.070 1.00 68.88 100 ASP A N 1
ATOM 819 C CA . ASP A 1 100 ? 9.179 -4.007 -5.989 1.00 68.88 100 ASP A CA 1
ATOM 820 C C . ASP A 1 100 ? 8.842 -4.160 -7.488 1.00 68.88 100 ASP A C 1
ATOM 822 O O . ASP A 1 100 ? 8.207 -5.105 -7.951 1.00 68.88 100 ASP A O 1
ATOM 826 N N . TYR A 1 101 ? 9.333 -3.189 -8.258 1.00 56.12 101 TYR A N 1
ATOM 827 C CA . TYR A 1 101 ? 9.202 -3.029 -9.709 1.00 56.12 101 TYR A CA 1
ATOM 828 C C . TYR A 1 101 ? 10.194 -3.880 -10.512 1.00 56.12 101 TYR A C 1
ATOM 830 O O . TYR A 1 101 ? 10.313 -3.720 -11.725 1.00 56.12 101 TYR A O 1
ATOM 838 N N . SER A 1 102 ? 10.995 -4.716 -9.856 1.00 48.31 102 SER A N 1
ATOM 839 C CA . SER A 1 102 ? 12.144 -5.385 -10.477 1.00 48.31 102 SER A CA 1
ATOM 840 C C . SER A 1 102 ? 11.795 -6.618 -11.314 1.00 48.31 102 SER A C 1
ATOM 842 O O . SER A 1 102 ? 12.699 -7.236 -11.875 1.00 48.31 102 SER A O 1
ATOM 844 N N . LYS A 1 103 ? 10.512 -6.990 -11.411 1.00 43.56 103 LYS A N 1
ATOM 845 C CA . LYS A 1 103 ? 10.059 -8.227 -12.073 1.00 43.56 103 LYS A CA 1
ATOM 846 C C . LYS A 1 103 ? 9.189 -8.041 -13.322 1.00 43.56 103 LYS A C 1
ATOM 848 O O . LYS A 1 103 ? 8.553 -9.009 -13.737 1.00 43.56 103 LYS A O 1
ATOM 853 N N . LEU A 1 104 ? 9.187 -6.858 -13.936 1.00 41.22 104 LEU A N 1
ATOM 854 C CA . LEU A 1 104 ? 8.657 -6.671 -15.294 1.00 41.22 104 LEU A CA 1
ATOM 855 C C . LEU A 1 104 ? 9.791 -6.392 -16.279 1.00 41.22 104 LEU A C 1
ATOM 857 O O . LEU A 1 104 ? 10.619 -5.503 -15.978 1.00 41.22 104 LEU A O 1
#

Sequence (104 aa):
MYSIQSKGKILKKDLFHSTLGGQILTDEKKKKLLFYLKSFFEPLNILNESYSNEVYIKENEFSKVTSILNFLGSIGAYFEYSPITDEHDNLIEFDIIIHDYSKL

Radius of gyration: 17.52 Å; chains: 1; bounding box: 43×48×32 Å

pLDDT: mean 72.82, std 23.49, range [26.38, 95.81]